Protein AF-A0A7K9G128-F1 (afdb_monomer_lite)

pLDDT: mean 73.79, std 18.12, range [38.94, 96.44]

Foldseek 3Di:
DVVVVVVCCVVVVVVVVVCVVCCVVPVVCVVPVPVVVVVVCVVCVPPPCCVVPPPPDPPPCVVVVVVVVD

Sequence (70 aa):
MAGLSRTLGIFGGFVAVVGAAFYPIYFRPLLLPEEYKKEQSINRAGIVQEDIQPAGTLDLCVCIDCFKDL

Organism: Stercorarius parasiticus (NCBI:txid54059)

Radius of gyration: 21.34 Å; chains: 1; bounding box: 56×42×36 Å

Structure (mmCIF, N/CA/C/O backbone):
data_AF-A0A7K9G128-F1
#
_entry.id   AF-A0A7K9G128-F1
#
loop_
_atom_site.group_PDB
_atom_site.id
_atom_site.type_symbol
_atom_site.label_atom_id
_atom_site.label_alt_id
_atom_site.label_comp_id
_atom_site.label_asym_id
_atom_site.label_entity_id
_atom_site.label_seq_id
_atom_site.pdbx_PDB_ins_code
_atom_site.Cartn_x
_atom_site.Cartn_y
_atom_site.Cartn_z
_atom_site.occupancy
_atom_s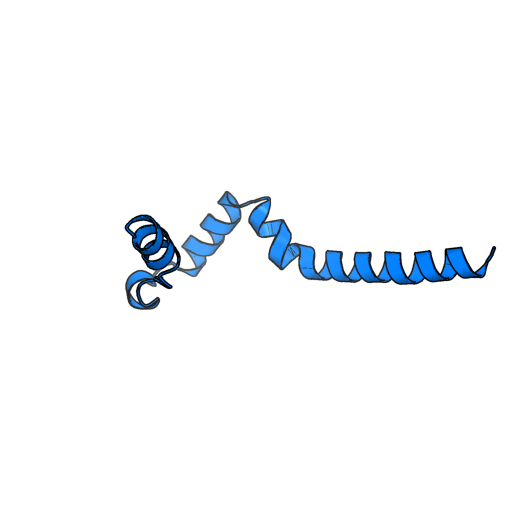ite.B_iso_or_equiv
_atom_site.auth_seq_id
_atom_site.auth_comp_id
_atom_site.auth_asym_id
_atom_site.auth_atom_id
_atom_site.pdbx_PDB_model_num
ATOM 1 N N . MET A 1 1 ? 27.556 -7.553 -18.449 1.00 55.44 1 MET A N 1
ATOM 2 C CA . MET A 1 1 ? 26.627 -7.664 -17.296 1.00 55.44 1 MET A CA 1
ATOM 3 C C . MET A 1 1 ? 25.846 -6.368 -16.984 1.00 55.44 1 MET A C 1
ATOM 5 O O . MET A 1 1 ? 25.234 -6.292 -15.932 1.00 55.44 1 MET A O 1
ATOM 9 N N . ALA A 1 2 ? 25.788 -5.363 -17.875 1.00 62.97 2 ALA A N 1
ATOM 10 C CA . ALA A 1 2 ? 25.111 -4.083 -17.590 1.00 62.97 2 ALA A CA 1
ATOM 11 C C . ALA A 1 2 ? 23.587 -4.071 -17.860 1.00 62.97 2 ALA A C 1
ATOM 13 O O . ALA A 1 2 ? 22.881 -3.201 -17.362 1.00 62.97 2 ALA A O 1
ATOM 14 N N . GLY A 1 3 ? 23.066 -5.021 -18.648 1.00 69.12 3 GLY A N 1
ATOM 15 C CA . GLY A 1 3 ? 21.628 -5.105 -18.941 1.00 69.12 3 GLY A CA 1
ATOM 16 C C . GLY A 1 3 ? 20.800 -5.624 -17.761 1.00 69.12 3 GLY A C 1
ATOM 17 O O . GLY A 1 3 ? 19.731 -5.095 -17.480 1.00 69.12 3 GLY A O 1
ATOM 18 N N . LEU A 1 4 ? 21.329 -6.609 -17.024 1.00 75.25 4 LEU A N 1
ATOM 19 C CA . LEU A 1 4 ? 20.612 -7.271 -15.929 1.00 75.25 4 LEU A CA 1
ATOM 20 C C . LEU A 1 4 ? 20.372 -6.330 -14.738 1.00 75.25 4 LEU A C 1
ATOM 22 O O . LEU A 1 4 ? 19.273 -6.299 -14.191 1.00 75.25 4 LEU A O 1
ATOM 26 N N . SER A 1 5 ? 21.371 -5.520 -14.372 1.00 79.44 5 SER A N 1
ATOM 27 C CA . SER A 1 5 ? 21.249 -4.537 -13.287 1.00 79.44 5 SER A CA 1
ATOM 28 C C . SER A 1 5 ? 20.237 -3.439 -13.611 1.00 79.44 5 SER A C 1
ATOM 30 O O . SER A 1 5 ? 19.506 -2.989 -12.733 1.00 79.44 5 SER A O 1
ATOM 32 N N . ARG A 1 6 ? 20.154 -3.038 -14.883 1.00 84.38 6 ARG A N 1
ATOM 33 C CA . ARG A 1 6 ? 19.215 -2.014 -15.349 1.00 84.38 6 ARG A CA 1
ATOM 34 C C . ARG A 1 6 ? 17.773 -2.516 -15.289 1.00 84.38 6 ARG A C 1
ATOM 36 O O . ARG A 1 6 ? 16.909 -1.802 -14.793 1.00 84.38 6 ARG A O 1
ATOM 43 N N . THR A 1 7 ? 17.528 -3.760 -15.700 1.00 88.12 7 THR A N 1
ATOM 44 C CA . THR A 1 7 ? 16.208 -4.399 -15.583 1.00 88.12 7 THR A CA 1
ATOM 45 C C . THR A 1 7 ? 15.801 -4.596 -14.123 1.00 88.12 7 THR A C 1
ATOM 47 O O . THR A 1 7 ? 14.689 -4.230 -13.754 1.00 88.12 7 THR A O 1
ATOM 50 N N . LEU A 1 8 ? 16.703 -5.095 -13.270 1.00 90.62 8 LEU A N 1
ATOM 51 C CA . LEU A 1 8 ? 16.455 -5.237 -11.829 1.00 90.62 8 LEU A CA 1
ATOM 52 C C . LEU A 1 8 ? 16.128 -3.899 -11.159 1.00 90.62 8 LEU A C 1
ATOM 54 O O . LEU A 1 8 ? 15.199 -3.835 -10.360 1.00 90.62 8 LEU A O 1
ATOM 58 N N . GLY A 1 9 ? 16.846 -2.830 -11.511 1.00 92.88 9 GLY A N 1
ATOM 59 C CA . GLY A 1 9 ? 16.582 -1.494 -10.981 1.00 92.88 9 GLY A CA 1
ATOM 60 C C . GLY A 1 9 ? 15.210 -0.956 -11.387 1.00 92.88 9 GLY A C 1
ATOM 61 O O . GLY A 1 9 ? 14.494 -0.418 -10.547 1.00 92.88 9 GLY A O 1
ATOM 62 N N . ILE A 1 10 ? 14.812 -1.143 -12.649 1.00 93.06 10 ILE A N 1
ATOM 63 C CA . ILE A 1 10 ? 13.509 -0.678 -13.149 1.00 93.06 10 ILE A CA 1
ATOM 64 C C . ILE A 1 10 ? 12.365 -1.469 -12.506 1.00 93.06 10 ILE A C 1
ATOM 66 O O . ILE A 1 10 ? 11.425 -0.868 -11.993 1.00 93.06 10 ILE A O 1
ATOM 70 N N . PHE A 1 11 ? 12.448 -2.801 -12.482 1.00 94.62 11 PHE A N 1
ATOM 71 C CA . PHE A 1 11 ? 11.404 -3.637 -11.883 1.00 94.62 11 PHE A CA 1
ATOM 72 C C . PHE A 1 11 ? 11.333 -3.474 -10.363 1.00 94.62 11 PHE A C 1
ATOM 74 O O . PHE A 1 11 ? 10.244 -3.314 -9.817 1.00 94.62 11 PHE A O 1
ATOM 81 N N . GLY A 1 12 ? 12.478 -3.456 -9.678 1.00 95.19 12 GLY A N 1
ATOM 82 C CA . GLY A 1 12 ? 12.533 -3.231 -8.235 1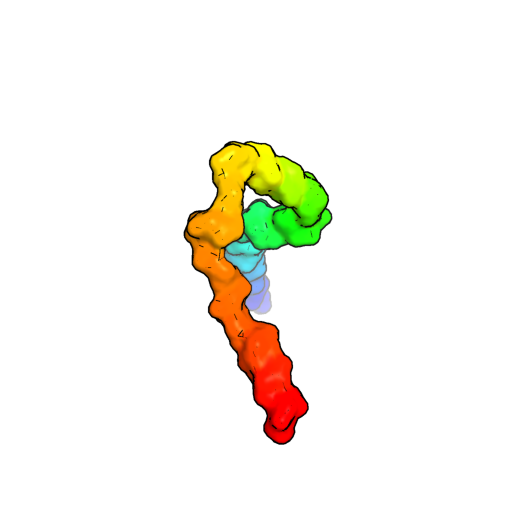.00 95.19 12 GLY A CA 1
ATOM 83 C C . GLY A 1 12 ? 11.997 -1.852 -7.851 1.00 95.19 12 GLY A C 1
ATOM 84 O O . GLY A 1 12 ? 11.176 -1.742 -6.943 1.00 95.19 12 GLY A O 1
ATOM 85 N N . GLY A 1 13 ? 12.391 -0.808 -8.589 1.00 95.25 13 GLY A N 1
ATOM 86 C CA . GLY A 1 13 ? 11.884 0.549 -8.387 1.00 95.25 13 GLY A CA 1
ATOM 87 C C . GLY A 1 13 ? 10.380 0.658 -8.635 1.00 95.25 13 GLY A C 1
ATOM 88 O O . GLY A 1 13 ? 9.671 1.275 -7.844 1.00 95.25 13 GLY A O 1
ATOM 89 N N . PHE A 1 14 ? 9.871 0.006 -9.682 1.00 96.19 14 PHE A N 1
ATOM 90 C CA . PHE A 1 14 ? 8.440 -0.023 -9.977 1.00 96.19 14 PHE A CA 1
ATOM 91 C C . PHE A 1 14 ? 7.632 -0.672 -8.846 1.00 96.19 14 PHE A C 1
ATOM 93 O O . PHE A 1 14 ? 6.680 -0.072 -8.350 1.00 96.19 14 PHE A O 1
ATOM 100 N N . VAL A 1 15 ? 8.042 -1.858 -8.383 1.00 95.44 15 VAL A N 1
ATOM 101 C CA . VAL A 1 15 ? 7.370 -2.553 -7.273 1.00 95.44 15 VAL A CA 1
ATOM 102 C C . VAL A 1 15 ? 7.422 -1.722 -5.990 1.00 95.44 15 VAL A C 1
ATOM 104 O O . VAL A 1 15 ? 6.424 -1.649 -5.276 1.00 95.44 15 VAL A O 1
ATOM 107 N N . ALA A 1 16 ? 8.540 -1.044 -5.716 1.00 95.25 16 ALA A N 1
ATOM 108 C CA . ALA A 1 16 ? 8.663 -0.167 -4.556 1.00 95.25 16 ALA A CA 1
ATOM 109 C C . ALA A 1 16 ? 7.683 1.019 -4.609 1.00 95.25 16 ALA A C 1
ATOM 111 O O . ALA A 1 16 ? 7.019 1.303 -3.614 1.00 95.25 16 ALA A O 1
ATOM 112 N N . VAL A 1 17 ? 7.541 1.679 -5.766 1.00 96.44 17 VAL A N 1
ATOM 113 C CA . VAL A 1 17 ? 6.589 2.791 -5.946 1.00 96.44 17 VAL A CA 1
ATOM 114 C C . VAL A 1 17 ? 5.148 2.311 -5.784 1.00 96.44 17 VAL A C 1
ATOM 116 O O . VAL A 1 17 ? 4.369 2.940 -5.070 1.00 96.44 17 VAL A O 1
ATOM 119 N N . VAL A 1 18 ? 4.799 1.178 -6.396 1.00 95.94 18 VAL A N 1
ATOM 120 C CA . VAL A 1 18 ? 3.467 0.570 -6.267 1.00 95.94 18 VAL A CA 1
ATOM 121 C C . VAL A 1 18 ? 3.176 0.227 -4.803 1.00 95.94 18 VAL A C 1
ATOM 123 O O . VAL A 1 18 ? 2.148 0.636 -4.267 1.00 95.94 18 VAL A O 1
ATOM 126 N N . GLY A 1 19 ? 4.098 -0.458 -4.123 1.00 94.06 19 GLY A N 1
ATOM 127 C CA . GLY A 1 19 ? 3.956 -0.804 -2.710 1.00 94.06 19 GLY A CA 1
ATOM 128 C C . GLY A 1 19 ? 3.785 0.423 -1.814 1.00 94.06 19 GLY A C 1
ATOM 129 O O . GLY A 1 19 ? 2.911 0.426 -0.952 1.00 94.06 19 GLY A O 1
ATOM 130 N N . ALA A 1 20 ? 4.550 1.490 -2.055 1.00 94.88 20 ALA A N 1
ATOM 131 C CA . ALA A 1 20 ? 4.436 2.741 -1.308 1.00 94.88 20 ALA A CA 1
ATOM 132 C C . ALA A 1 20 ? 3.084 3.440 -1.525 1.00 94.88 20 ALA A C 1
ATOM 134 O O . ALA A 1 20 ? 2.487 3.925 -0.565 1.00 94.88 20 ALA A O 1
ATOM 135 N N . ALA A 1 21 ? 2.569 3.449 -2.759 1.00 94.81 21 ALA A N 1
ATOM 136 C CA . ALA A 1 21 ? 1.262 4.027 -3.070 1.00 94.81 21 ALA A CA 1
ATOM 137 C C . ALA A 1 21 ? 0.110 3.268 -2.384 1.00 94.81 21 ALA A C 1
ATOM 139 O O . ALA A 1 21 ? -0.838 3.886 -1.902 1.00 94.81 21 ALA A O 1
ATOM 140 N N . PHE A 1 22 ? 0.206 1.937 -2.292 1.00 93.88 22 PHE A N 1
ATOM 141 C CA . PHE A 1 22 ? -0.807 1.093 -1.643 1.00 93.88 22 PHE A CA 1
ATOM 142 C C . PHE A 1 22 ? -0.611 0.909 -0.127 1.00 93.88 22 PHE A C 1
ATOM 144 O O . PHE A 1 22 ? -1.530 0.454 0.560 1.00 93.88 22 PHE A O 1
ATOM 151 N N . TYR A 1 23 ? 0.541 1.300 0.425 1.00 91.62 23 TYR A N 1
ATOM 152 C CA . TYR A 1 23 ? 0.871 1.171 1.847 1.00 91.62 23 TYR A CA 1
ATOM 153 C C . TYR A 1 23 ? -0.182 1.744 2.818 1.00 91.62 23 TYR A C 1
ATOM 155 O O . TYR A 1 23 ? -0.587 1.023 3.736 1.00 91.62 23 TYR A O 1
ATOM 163 N N . PRO A 1 24 ? -0.686 2.984 2.649 1.00 88.94 24 PRO A N 1
ATOM 164 C CA . PRO A 1 24 ? -1.652 3.553 3.590 1.00 88.94 24 PRO A CA 1
ATOM 165 C C . PRO A 1 24 ? -3.036 2.893 3.533 1.00 88.94 24 PRO A C 1
ATOM 167 O O . PRO A 1 24 ? -3.784 2.995 4.500 1.00 88.94 24 PRO A O 1
ATOM 170 N N . ILE A 1 25 ? -3.382 2.234 2.425 1.00 89.12 25 ILE A N 1
ATOM 171 C CA . ILE A 1 25 ? -4.707 1.636 2.214 1.00 89.12 25 ILE A CA 1
ATOM 172 C C . ILE A 1 25 ? -4.747 0.211 2.769 1.00 89.12 25 ILE A C 1
ATOM 174 O O . ILE A 1 25 ? -5.710 -0.158 3.430 1.00 89.12 25 ILE A O 1
ATOM 178 N N . TYR A 1 26 ? -3.700 -0.583 2.524 1.00 84.19 26 TYR A N 1
ATOM 179 C CA . TYR A 1 26 ? -3.675 -1.995 2.915 1.00 84.19 26 TYR A CA 1
ATOM 180 C C . TYR A 1 26 ? -2.886 -2.256 4.194 1.00 84.19 26 TYR A C 1
ATOM 182 O O . TYR A 1 26 ? -3.382 -2.905 5.107 1.00 84.19 26 TYR A O 1
ATOM 190 N N . PHE A 1 27 ? -1.655 -1.756 4.286 1.00 87.19 27 PHE A N 1
ATOM 191 C CA . PHE A 1 27 ? -0.750 -2.138 5.371 1.00 87.19 27 PHE A CA 1
ATOM 192 C C . PHE A 1 27 ? -0.968 -1.310 6.636 1.00 87.19 27 PHE A C 1
ATOM 194 O O . PHE A 1 27 ? -0.952 -1.858 7.735 1.00 87.19 27 PHE A O 1
ATOM 201 N N . ARG A 1 28 ? -1.227 -0.004 6.502 1.00 84.75 28 ARG A N 1
ATOM 202 C CA . ARG A 1 28 ? -1.463 0.878 7.657 1.00 84.75 28 ARG A CA 1
ATOM 203 C C . ARG A 1 28 ? -2.639 0.410 8.539 1.00 84.75 28 ARG A C 1
ATOM 205 O O . ARG A 1 28 ? -2.429 0.339 9.748 1.00 84.75 28 ARG A O 1
ATOM 212 N N . PRO A 1 29 ? -3.819 0.026 8.004 1.00 85.25 29 PRO A N 1
ATOM 213 C CA . PRO A 1 29 ? -4.921 -0.465 8.839 1.00 85.25 29 PRO A CA 1
ATOM 214 C C . PRO A 1 29 ? -4.633 -1.819 9.499 1.00 85.25 29 PRO A C 1
ATOM 216 O O . PRO A 1 29 ? -5.089 -2.064 10.611 1.00 85.25 29 PRO A O 1
ATOM 219 N N . LEU A 1 30 ? -3.861 -2.692 8.838 1.00 84.44 30 LEU A N 1
ATOM 220 C CA . LEU A 1 30 ? -3.496 -4.011 9.371 1.00 84.44 30 LEU A CA 1
ATOM 221 C C . LEU A 1 30 ? -2.486 -3.920 10.519 1.00 84.44 30 LEU A C 1
ATOM 223 O O . LEU A 1 30 ? -2.540 -4.717 11.451 1.00 84.44 30 LEU A O 1
ATOM 227 N N . LEU A 1 31 ? -1.570 -2.952 10.457 1.00 86.81 31 LEU A N 1
ATOM 228 C CA . LEU A 1 31 ? -0.567 -2.730 11.497 1.00 86.81 31 LEU A CA 1
ATOM 229 C C . LEU A 1 31 ? -1.135 -1.986 12.716 1.00 86.81 31 LEU A C 1
ATOM 231 O O . LEU A 1 31 ? -0.633 -2.174 13.821 1.00 86.81 31 LEU A O 1
ATOM 235 N N . LEU A 1 32 ? -2.171 -1.158 12.532 1.00 87.25 32 LEU A N 1
ATOM 236 C CA . LEU A 1 32 ? -2.806 -0.372 13.598 1.00 87.25 32 LEU A CA 1
ATOM 237 C C . LEU A 1 32 ? -4.330 -0.593 13.636 1.00 87.25 32 LEU A C 1
ATOM 239 O O . LEU A 1 32 ? -5.105 0.340 13.400 1.00 87.25 32 LEU A O 1
ATOM 243 N N . PRO A 1 33 ? -4.785 -1.816 13.961 1.00 80.94 33 PRO A N 1
ATOM 244 C CA . PRO A 1 33 ? -6.205 -2.153 13.912 1.00 80.94 33 PRO A CA 1
ATOM 245 C C . PRO A 1 33 ? -7.035 -1.360 14.929 1.00 80.94 33 PRO A C 1
ATOM 247 O O . PRO A 1 33 ? -8.170 -0.992 14.6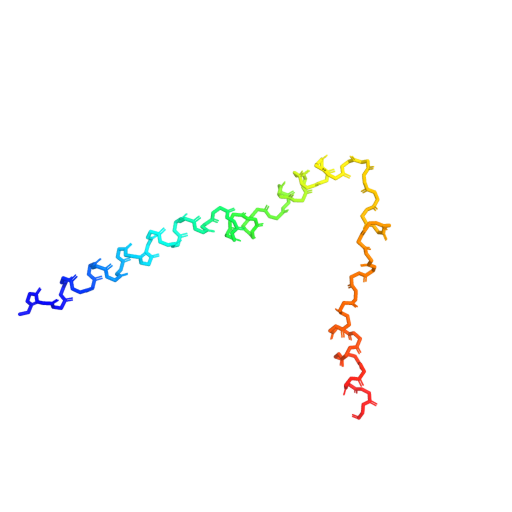44 1.00 80.94 33 PRO A O 1
ATOM 250 N N . GLU A 1 34 ? -6.482 -1.068 16.107 1.00 81.75 34 GLU A N 1
ATOM 251 C CA . GLU A 1 34 ? -7.208 -0.389 17.188 1.00 81.75 34 GLU A CA 1
ATOM 252 C C . GLU A 1 34 ? -7.474 1.091 16.878 1.00 81.75 34 GLU A C 1
ATOM 254 O O . GLU A 1 34 ? -8.573 1.599 17.112 1.00 81.75 34 GLU A O 1
ATOM 259 N N . GLU A 1 35 ? -6.500 1.777 16.279 1.00 83.44 35 GLU A N 1
ATOM 260 C CA . GLU A 1 35 ? -6.652 3.174 15.865 1.00 83.44 35 GLU A CA 1
ATOM 261 C C . GLU A 1 35 ? -7.602 3.294 14.671 1.00 83.44 35 GLU A C 1
ATOM 263 O O . GLU A 1 35 ? -8.494 4.140 14.672 1.00 83.44 35 GLU A O 1
ATOM 268 N N . TYR A 1 36 ? -7.514 2.360 13.719 1.00 80.25 36 TYR A N 1
ATOM 269 C CA . TYR A 1 36 ? -8.436 2.301 12.590 1.00 80.25 36 TYR A CA 1
ATOM 270 C C . TYR A 1 36 ? -9.887 2.038 13.026 1.00 80.25 36 TYR A C 1
ATOM 272 O O . TYR A 1 36 ? -10.807 2.699 12.546 1.00 80.25 36 TYR A O 1
ATOM 280 N N . LYS A 1 37 ? -10.118 1.132 13.988 1.00 80.75 37 LYS A N 1
ATOM 281 C CA . LYS A 1 37 ? -11.456 0.895 14.566 1.00 80.75 37 LYS A CA 1
ATOM 282 C C . LYS A 1 37 ? -12.017 2.140 15.250 1.00 80.75 37 LYS A C 1
ATOM 284 O O . LYS A 1 37 ? -13.211 2.406 15.130 1.00 80.75 37 LYS A O 1
ATOM 289 N N . LYS A 1 38 ? -11.175 2.906 15.948 1.00 85.00 38 LYS A N 1
ATOM 290 C CA . LYS A 1 38 ? -11.567 4.163 16.600 1.00 85.00 38 LYS A CA 1
ATOM 291 C C . LYS A 1 38 ? -11.917 5.248 15.580 1.00 85.00 38 LYS A C 1
ATOM 293 O O . LYS A 1 38 ? -12.932 5.919 15.721 1.00 85.00 38 LYS A O 1
ATOM 298 N N . GLU A 1 39 ? -11.113 5.408 14.533 1.00 82.38 39 GLU A N 1
ATOM 299 C CA . GLU A 1 39 ? -11.430 6.327 13.434 1.00 82.38 39 GLU A CA 1
ATOM 300 C C . GLU A 1 39 ? -12.732 5.916 12.730 1.00 82.38 39 GLU A C 1
ATOM 302 O O . GLU A 1 39 ? -13.575 6.757 12.418 1.00 82.38 39 GLU A O 1
ATOM 307 N N . GLN A 1 40 ? -12.946 4.616 12.524 1.00 80.00 40 GLN A N 1
ATOM 308 C CA . GLN A 1 40 ? -14.179 4.101 11.943 1.00 80.00 40 GLN A CA 1
ATOM 309 C C . GLN A 1 40 ? -15.396 4.290 12.852 1.00 80.00 40 GLN A C 1
ATOM 311 O O . GLN A 1 40 ? -16.462 4.615 12.340 1.00 80.00 40 GLN A O 1
ATOM 316 N N . SER A 1 41 ? -15.271 4.109 14.170 1.00 80.25 41 SER A N 1
ATOM 317 C CA . SER A 1 41 ? -16.393 4.298 15.099 1.00 80.25 41 SER A CA 1
ATOM 318 C C . SER A 1 41 ? -16.831 5.759 15.181 1.00 80.25 41 SER A C 1
ATOM 320 O O . SER A 1 41 ? -18.023 6.029 15.289 1.00 80.25 41 SER A O 1
ATOM 322 N N . ILE A 1 42 ? -15.891 6.698 15.039 1.00 84.06 42 ILE A N 1
ATOM 323 C CA . ILE A 1 42 ? -16.181 8.135 14.964 1.00 84.06 42 ILE A CA 1
ATOM 324 C C . ILE A 1 42 ? -16.856 8.487 13.630 1.00 84.06 42 ILE A C 1
ATOM 326 O O . ILE A 1 42 ? -17.880 9.163 13.630 1.00 84.06 42 ILE A O 1
ATOM 330 N N . ASN A 1 43 ? -16.344 7.997 12.495 1.00 77.56 43 ASN A N 1
ATOM 331 C CA . ASN A 1 43 ? -16.947 8.254 11.176 1.00 77.56 43 ASN A CA 1
ATOM 332 C C . ASN A 1 43 ? -18.311 7.5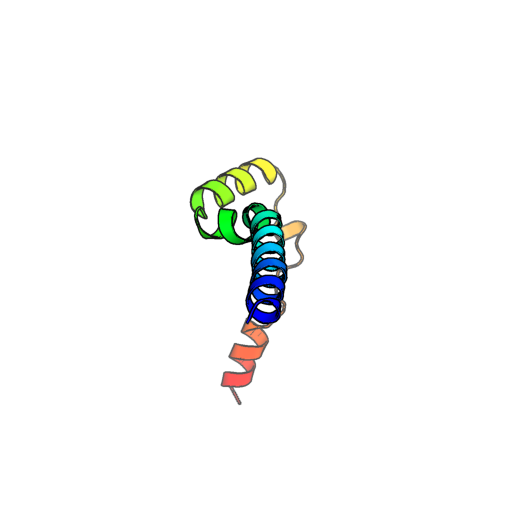60 10.980 1.00 77.56 43 ASN A C 1
ATOM 334 O O . ASN A 1 43 ? -19.096 7.975 10.133 1.00 77.56 43 ASN A O 1
ATOM 338 N N . ARG A 1 44 ? -18.596 6.507 11.757 1.00 72.50 44 ARG A N 1
ATOM 339 C CA . ARG A 1 44 ? -19.874 5.769 11.776 1.00 72.50 44 ARG A CA 1
ATOM 340 C C . ARG A 1 44 ? -20.786 6.178 12.930 1.00 72.50 44 ARG A C 1
ATOM 342 O O . ARG A 1 44 ? -21.815 5.542 13.155 1.00 72.50 44 ARG A O 1
ATOM 349 N N . ALA A 1 45 ? -20.430 7.223 13.671 1.00 75.12 45 ALA A N 1
ATOM 350 C CA . ALA A 1 45 ? -21.279 7.737 14.729 1.00 75.12 45 ALA A CA 1
ATOM 351 C C . ALA A 1 45 ? -22.615 8.209 14.128 1.00 75.12 45 ALA A C 1
ATOM 353 O O . ALA A 1 45 ? -22.644 9.074 13.256 1.00 75.12 45 ALA A O 1
ATOM 354 N N . GLY A 1 46 ? -23.721 7.616 14.582 1.00 71.50 46 GLY A N 1
ATOM 355 C CA . GLY A 1 46 ? -25.069 7.937 14.101 1.00 71.50 46 GLY A CA 1
ATOM 356 C C . GLY A 1 46 ? -25.574 7.089 12.928 1.00 71.50 46 GLY A C 1
ATOM 357 O O . GLY A 1 46 ? -26.691 7.323 12.478 1.00 71.50 46 GLY A O 1
ATOM 358 N N . ILE A 1 47 ? -24.805 6.097 12.462 1.00 64.75 47 ILE A N 1
ATOM 359 C CA . ILE A 1 47 ? -25.230 5.125 11.445 1.00 64.75 47 ILE A CA 1
ATOM 360 C C . ILE A 1 47 ? -25.200 3.720 12.062 1.00 64.75 47 ILE A C 1
ATOM 362 O O . ILE A 1 47 ? -24.127 3.178 12.330 1.00 64.75 47 ILE A O 1
ATOM 366 N N . VAL A 1 48 ? -26.380 3.128 12.283 1.00 66.44 48 VAL A N 1
ATOM 367 C CA . VAL A 1 48 ? -26.525 1.717 12.687 1.00 66.44 48 VAL A CA 1
ATOM 368 C C . VAL A 1 48 ? -26.203 0.863 11.468 1.00 66.44 48 VAL A C 1
ATOM 370 O O . VAL A 1 48 ? -27.029 0.682 10.578 1.00 66.44 48 VAL A O 1
ATOM 373 N N . GLN A 1 49 ? -24.957 0.406 11.368 1.00 61.66 49 GLN A N 1
ATOM 374 C CA . GLN A 1 49 ? -24.504 -0.301 10.174 1.00 61.66 49 GLN A CA 1
ATOM 375 C C . GLN A 1 49 ? -25.224 -1.631 9.957 1.00 61.66 49 GLN A C 1
ATOM 377 O O . GLN A 1 49 ? -25.232 -2.090 8.825 1.00 61.66 49 GLN A O 1
ATOM 382 N N . GLU A 1 50 ? -25.856 -2.213 10.975 1.00 61.72 50 GLU A N 1
ATOM 383 C CA . GLU A 1 50 ? -26.691 -3.408 10.832 1.00 61.72 50 GLU A CA 1
ATOM 384 C C . GLU A 1 50 ? -27.972 -3.169 10.005 1.00 61.72 50 GLU A C 1
ATOM 386 O O . GLU A 1 50 ? -28.544 -4.127 9.496 1.00 61.72 50 GLU A O 1
ATOM 391 N N . ASP A 1 51 ? -28.418 -1.913 9.868 1.00 65.00 51 ASP A N 1
ATOM 392 C CA . ASP A 1 51 ? -29.633 -1.528 9.127 1.00 65.00 51 ASP A CA 1
ATOM 393 C C . ASP A 1 51 ? -29.313 -1.076 7.684 1.00 65.00 51 ASP A C 1
ATOM 395 O O . ASP A 1 51 ? -30.081 -1.308 6.754 1.00 65.00 51 ASP A O 1
ATOM 399 N N . ILE A 1 52 ? -28.132 -0.473 7.468 1.00 63.91 52 ILE A N 1
ATOM 400 C CA . ILE A 1 52 ? -27.664 -0.031 6.139 1.00 63.91 52 ILE A CA 1
ATOM 401 C C . ILE A 1 52 ? -26.868 -1.125 5.417 1.00 63.91 52 ILE A C 1
ATOM 403 O O . ILE A 1 52 ? -26.951 -1.241 4.193 1.00 63.91 52 ILE A O 1
ATOM 407 N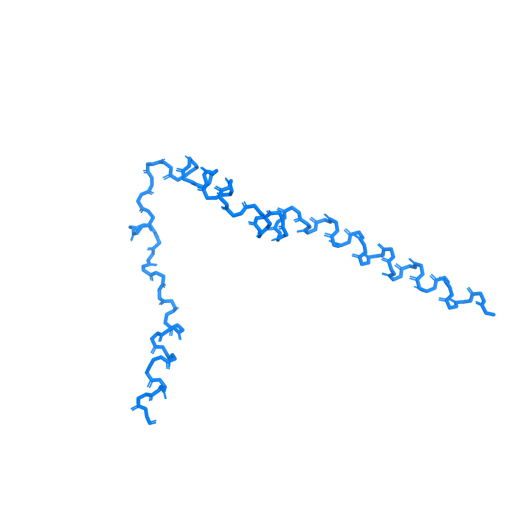 N . GLN A 1 53 ? -26.058 -1.905 6.139 1.00 57.31 53 GLN A N 1
ATOM 408 C CA . GLN A 1 53 ? -25.415 -3.076 5.560 1.00 57.31 53 GLN A CA 1
ATOM 409 C C . GLN A 1 53 ? -26.425 -4.213 5.660 1.00 57.31 53 GLN A C 1
ATOM 411 O O . GLN A 1 53 ? -26.676 -4.673 6.775 1.00 57.31 53 GLN A O 1
ATOM 416 N N . PRO A 1 54 ? -27.016 -4.679 4.539 1.00 56.78 54 PRO A N 1
ATOM 417 C CA . PRO A 1 54 ? -27.744 -5.937 4.586 1.00 56.78 54 PRO A CA 1
ATOM 418 C C . PRO A 1 54 ? -26.807 -6.945 5.241 1.00 56.78 54 PRO A C 1
ATOM 420 O O . PRO A 1 54 ? -25.620 -6.948 4.897 1.00 56.78 54 PRO A O 1
ATOM 423 N N . ALA A 1 55 ? -27.324 -7.696 6.225 1.00 59.72 55 ALA A N 1
ATOM 424 C CA . ALA A 1 55 ? -26.579 -8.681 7.001 1.00 59.72 55 ALA A CA 1
ATOM 425 C C . ALA A 1 55 ? -25.470 -9.269 6.130 1.00 59.72 55 ALA A C 1
ATOM 427 O O . ALA A 1 55 ? -25.754 -9.838 5.076 1.00 59.72 55 ALA A O 1
ATOM 428 N N . GLY A 1 56 ? -24.218 -9.003 6.510 1.00 47.72 56 GLY A N 1
ATOM 429 C CA . GLY A 1 56 ? -23.029 -9.410 5.777 1.00 47.72 56 GLY A CA 1
ATOM 430 C C . GLY A 1 56 ? -22.869 -10.924 5.812 1.00 47.72 56 GLY A C 1
ATOM 431 O O . GLY A 1 56 ? -21.933 -11.440 6.407 1.00 47.72 56 GLY A O 1
ATOM 432 N N . THR A 1 57 ? -23.791 -11.631 5.178 1.00 44.75 57 THR A N 1
ATOM 433 C CA . THR A 1 57 ? -23.681 -13.011 4.762 1.00 44.75 57 THR A CA 1
ATOM 434 C C . THR A 1 57 ? -23.732 -13.021 3.237 1.00 44.75 57 THR A C 1
ATOM 436 O O . THR A 1 57 ? -24.736 -13.350 2.621 1.00 44.75 57 THR A O 1
ATOM 439 N N . LEU A 1 58 ? -22.595 -12.721 2.613 1.00 43.75 58 LEU A N 1
ATOM 440 C CA . LEU A 1 58 ? -21.967 -13.848 1.934 1.00 43.75 58 LEU A CA 1
ATOM 441 C C . LEU A 1 58 ? -21.459 -14.715 3.094 1.00 43.75 58 LEU A C 1
ATOM 443 O O . LEU A 1 58 ? -20.399 -14.461 3.649 1.00 43.75 58 LEU A O 1
ATOM 447 N N . ASP A 1 59 ? -22.270 -15.565 3.716 1.00 47.12 59 ASP A N 1
ATOM 448 C CA . ASP A 1 59 ? -22.596 -16.905 3.229 1.00 47.12 59 ASP A CA 1
ATOM 449 C C . ASP A 1 59 ? -21.344 -17.733 2.889 1.00 47.12 59 ASP A C 1
ATOM 451 O O . ASP A 1 59 ? -21.462 -18.874 2.495 1.00 47.12 59 ASP A O 1
ATOM 455 N N . LEU A 1 60 ? -20.118 -17.245 3.124 1.00 43.41 60 LEU A N 1
ATOM 456 C CA . LEU A 1 60 ? -18.938 -18.098 3.026 1.00 43.41 60 LEU A CA 1
ATOM 457 C C . LEU A 1 60 ? -18.769 -18.958 4.284 1.00 43.41 60 LEU A C 1
ATOM 459 O O . LEU A 1 60 ? -18.344 -20.098 4.157 1.00 43.41 60 LEU A O 1
ATOM 463 N N . CYS A 1 61 ? -19.158 -18.475 5.473 1.00 41.88 61 CYS A N 1
ATOM 464 C CA . CYS A 1 61 ? -19.269 -19.357 6.642 1.00 41.88 61 CYS A CA 1
ATOM 465 C C . CYS A 1 61 ? -20.531 -20.226 6.590 1.00 41.88 61 CYS A C 1
ATOM 467 O O . CYS A 1 61 ? -20.421 -21.398 6.896 1.00 41.88 61 CYS A O 1
ATOM 469 N N . VAL A 1 62 ? -21.681 -19.751 6.089 1.00 46.78 62 VAL A N 1
ATOM 470 C CA . VAL A 1 62 ? -22.835 -20.654 5.866 1.00 46.78 62 VAL A CA 1
ATOM 471 C C . VAL A 1 62 ? -22.504 -21.713 4.802 1.00 46.78 62 VAL A C 1
ATOM 473 O O . VAL A 1 62 ? -2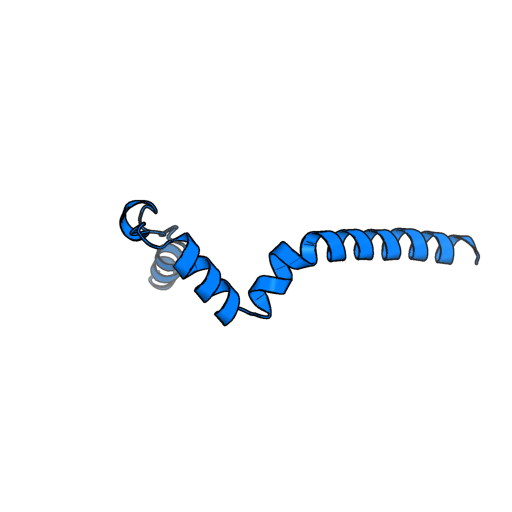2.801 -22.878 5.024 1.00 46.78 62 VAL A O 1
ATOM 476 N N . CYS A 1 63 ? -21.799 -21.380 3.711 1.00 44.41 63 CYS A N 1
ATOM 477 C CA . CYS A 1 63 ? -21.325 -22.372 2.736 1.00 44.41 63 CYS A CA 1
ATOM 478 C C . CYS A 1 63 ? -20.247 -23.322 3.291 1.00 44.41 63 CYS A C 1
ATOM 480 O O . CYS A 1 63 ? -20.266 -24.501 2.947 1.00 44.41 63 CYS A O 1
ATOM 482 N N . ILE A 1 64 ? -19.292 -22.853 4.109 1.00 48.91 64 ILE A N 1
ATOM 483 C CA . ILE A 1 64 ? -18.248 -23.720 4.698 1.00 48.91 64 ILE A CA 1
ATOM 484 C C . ILE A 1 64 ? -18.818 -24.610 5.804 1.00 48.91 64 ILE A C 1
ATOM 486 O O . ILE A 1 64 ? -18.452 -25.783 5.864 1.00 48.91 64 ILE A O 1
ATOM 490 N N . ASP A 1 65 ? -19.715 -24.090 6.641 1.00 46.00 65 ASP A N 1
ATOM 491 C CA . ASP A 1 65 ? -20.402 -24.879 7.661 1.00 46.00 65 ASP A CA 1
ATOM 492 C C . ASP A 1 65 ? -21.363 -25.883 6.987 1.00 46.00 65 ASP A C 1
ATOM 494 O O . ASP A 1 65 ? -21.325 -27.062 7.311 1.00 46.00 65 ASP A O 1
ATOM 498 N N . CYS A 1 66 ? -22.092 -25.496 5.929 1.00 43.91 66 CYS A N 1
ATOM 499 C CA . CYS A 1 66 ? -22.974 -26.403 5.175 1.00 43.91 66 CYS A CA 1
ATOM 500 C C . CYS A 1 66 ? -22.224 -27.456 4.326 1.00 43.91 66 CYS A C 1
ATOM 502 O O . CYS A 1 66 ? -22.737 -28.552 4.119 1.00 43.91 66 CYS A O 1
ATOM 504 N N . PHE A 1 67 ? -20.996 -27.185 3.862 1.00 38.94 67 PHE A N 1
ATOM 505 C CA . PHE A 1 67 ? -20.141 -28.187 3.198 1.00 38.94 67 PHE A CA 1
ATOM 506 C C . PHE A 1 67 ? -19.536 -29.203 4.182 1.00 38.94 67 PHE A C 1
ATOM 508 O O . PHE A 1 67 ? -19.181 -30.311 3.789 1.00 38.94 67 PHE A O 1
ATOM 515 N N . LYS A 1 68 ? -19.400 -28.836 5.460 1.00 47.88 68 LYS A N 1
ATOM 516 C CA . LYS A 1 68 ? -18.885 -29.709 6.527 1.00 47.88 68 LYS A CA 1
ATOM 517 C C . LYS A 1 68 ? -19.897 -30.783 6.955 1.00 47.88 68 LYS A C 1
ATOM 519 O O . LYS A 1 68 ? -19.486 -31.777 7.548 1.00 47.88 68 LYS A O 1
ATOM 524 N N . ASP A 1 69 ? -21.178 -30.561 6.666 1.00 49.75 69 ASP A N 1
ATOM 525 C CA . ASP A 1 69 ? -22.307 -31.417 7.048 1.00 49.75 69 ASP A CA 1
ATOM 526 C C . ASP A 1 69 ? -22.758 -32.395 5.932 1.00 49.75 69 ASP A C 1
ATOM 528 O O . ASP A 1 69 ? -23.790 -33.055 6.086 1.00 49.75 69 ASP A O 1
ATOM 532 N N . LEU A 1 70 ? -21.999 -32.512 4.827 1.00 54.50 70 LEU A N 1
ATOM 533 C CA . LEU A 1 70 ? -22.159 -33.563 3.803 1.00 54.50 70 LEU A CA 1
ATOM 534 C C . LEU A 1 70 ? -21.175 -34.725 4.005 1.00 54.50 70 LEU A C 1
ATOM 536 O O . LEU A 1 70 ? -19.965 -34.459 4.189 1.00 54.50 70 LEU A O 1
#

Secondary structure (DSSP, 8-state):
-HHHHHHHHHHHHHHHHHHHHHHHHHHHHHH-HHHHHHHHHHHTTT--HHHHS------HHHHHHHHHT-

InterPro domains:
  IPR027917 MITRAC7/Phoenixin [PF15061] (6-56)
  IPR027917 MITRAC7/Phoenixin [PTHR34923] (1-57)